Protein AF-A0A966PX50-F1 (afdb_monomer_lite)

Sequence (80 aa):
MNKEKRQKRFQQKNRHIERQLDIAKTNHHGYYNDNNKHKLHKKHAMNCGAPGCIMCANPRRTFGEKTWQEIKFECVSIDD

Structure (mmCIF, N/CA/C/O backbone):
data_AF-A0A966PX50-F1
#
_entry.id   AF-A0A966PX50-F1
#
loop_
_atom_site.group_PDB
_atom_site.id
_atom_site.type_symbol
_atom_site.label_atom_id
_atom_site.label_alt_id
_atom_site.label_comp_id
_atom_site.label_asym_id
_atom_site.label_entity_id
_atom_site.label_seq_id
_atom_site.pdbx_PDB_ins_code
_atom_site.Cartn_x
_atom_site.Cartn_y
_atom_site.Cartn_z
_atom_site.occupancy
_atom_site.B_iso_or_equiv
_atom_site.auth_seq_id
_atom_site.auth_comp_id
_atom_site.auth_asym_id
_atom_site.auth_atom_id
_atom_site.pdbx_PDB_model_num
ATOM 1 N N . MET A 1 1 ? -19.949 11.724 13.127 1.00 68.19 1 MET A N 1
ATOM 2 C CA . MET A 1 1 ? -18.510 11.389 12.982 1.00 68.19 1 MET A CA 1
ATOM 3 C C . MET A 1 1 ? -17.716 12.205 13.987 1.00 68.19 1 MET A C 1
ATOM 5 O O . MET A 1 1 ? -17.608 13.408 13.812 1.00 68.19 1 MET A O 1
ATOM 9 N N . ASN A 1 2 ? -17.197 11.573 15.040 1.00 93.75 2 ASN A N 1
ATOM 10 C CA . ASN A 1 2 ? -16.612 12.293 16.179 1.00 93.75 2 ASN A CA 1
ATOM 11 C C . ASN A 1 2 ? -15.170 12.739 15.876 1.00 93.75 2 ASN A C 1
ATOM 13 O O . ASN A 1 2 ? -14.488 12.118 15.050 1.00 93.75 2 ASN A O 1
ATOM 17 N N . LYS A 1 3 ? -14.698 13.791 16.560 1.00 94.88 3 LYS A N 1
ATOM 18 C CA . LYS A 1 3 ? -13.337 14.345 16.415 1.00 94.88 3 LYS A CA 1
ATOM 19 C C . LYS A 1 3 ? -12.260 13.261 16.542 1.00 94.88 3 LYS A C 1
ATOM 21 O O . LYS A 1 3 ? -11.394 13.159 15.678 1.00 94.88 3 LYS A O 1
ATOM 26 N N . GLU A 1 4 ? -12.389 12.385 17.533 1.00 96.50 4 GLU A N 1
ATOM 27 C CA . GLU A 1 4 ? -11.468 11.267 17.777 1.00 96.50 4 GLU A CA 1
ATOM 28 C C . GLU A 1 4 ? -11.433 10.265 16.619 1.00 96.50 4 GLU A C 1
ATOM 30 O O . GLU A 1 4 ? -10.365 9.922 16.112 1.00 96.50 4 GLU A O 1
ATOM 35 N N . LYS A 1 5 ? -12.605 9.841 16.117 1.00 95.25 5 LYS A N 1
ATOM 36 C CA . LYS A 1 5 ? -12.700 8.938 14.955 1.00 95.25 5 LYS A CA 1
ATOM 37 C C . LYS A 1 5 ? -12.062 9.568 13.714 1.00 95.25 5 LYS A C 1
ATOM 39 O O . LYS A 1 5 ? -11.449 8.875 12.902 1.00 95.25 5 LYS A O 1
ATOM 44 N N . ARG A 1 6 ? -12.186 10.888 13.541 1.00 95.00 6 ARG A N 1
ATOM 45 C CA . ARG A 1 6 ? -11.511 11.628 12.465 1.00 95.00 6 ARG A CA 1
ATOM 46 C C . ARG A 1 6 ? -9.991 11.627 12.657 1.00 95.00 6 ARG A C 1
ATOM 48 O O . ARG A 1 6 ? -9.290 11.274 11.714 1.00 95.00 6 ARG A O 1
ATOM 55 N N . GLN A 1 7 ? -9.499 11.942 13.851 1.00 95.94 7 GLN A N 1
ATOM 56 C CA . GLN A 1 7 ? -8.069 11.951 14.171 1.00 95.94 7 GLN A CA 1
ATOM 57 C C . GLN A 1 7 ? -7.424 10.570 13.983 1.00 95.94 7 GLN A C 1
ATOM 59 O O . GLN A 1 7 ? -6.392 10.462 13.323 1.00 95.94 7 GLN A O 1
ATOM 64 N N . LYS A 1 8 ? -8.080 9.501 14.453 1.00 96.44 8 LYS A N 1
ATOM 65 C CA . LYS A 1 8 ? -7.608 8.117 14.296 1.00 96.44 8 LYS A CA 1
ATOM 66 C C . LYS A 1 8 ? -7.445 7.723 12.826 1.00 96.44 8 LYS A C 1
ATOM 68 O O . LYS A 1 8 ? -6.430 7.140 12.458 1.00 96.44 8 LYS A O 1
ATOM 73 N N . ARG A 1 9 ? -8.400 8.088 11.960 1.00 93.56 9 ARG A N 1
ATOM 74 C CA . ARG A 1 9 ? -8.304 7.820 10.512 1.00 93.56 9 ARG A CA 1
ATOM 75 C C . ARG A 1 9 ? -7.120 8.538 9.864 1.00 93.56 9 ARG A C 1
ATOM 77 O O . ARG A 1 9 ? -6.428 7.935 9.049 1.00 93.56 9 ARG A O 1
ATOM 84 N N . PHE A 1 10 ? -6.862 9.795 10.228 1.00 93.62 10 PHE A N 1
ATOM 85 C CA . PHE A 1 10 ? -5.693 10.522 9.719 1.00 93.62 10 PHE A CA 1
ATOM 86 C C . PHE A 1 10 ? -4.383 9.893 10.184 1.00 93.62 10 PHE A C 1
ATOM 88 O O . PHE A 1 10 ? -3.499 9.664 9.363 1.00 93.62 10 PHE A O 1
ATOM 95 N N . GLN A 1 11 ? -4.287 9.534 11.465 1.00 95.56 11 GLN A N 1
ATOM 96 C CA . GLN A 1 11 ? -3.116 8.848 12.004 1.00 95.56 11 GLN A CA 1
ATOM 97 C C . GLN A 1 11 ? -2.847 7.526 11.269 1.00 95.56 11 GLN A C 1
ATOM 99 O O . GLN A 1 11 ? -1.717 7.257 10.871 1.00 95.56 11 GLN A O 1
ATOM 104 N N . GLN A 1 12 ? -3.884 6.710 11.053 1.00 95.00 12 GLN A N 1
ATOM 105 C CA . GLN A 1 12 ? -3.772 5.447 10.317 1.00 95.00 12 GLN A CA 1
ATOM 106 C C . GLN A 1 12 ? -3.311 5.667 8.874 1.00 95.00 12 GLN A C 1
ATOM 108 O O . GLN A 1 12 ? -2.434 4.950 8.395 1.00 95.00 12 GLN A O 1
ATOM 113 N N . LYS A 1 13 ? -3.864 6.679 8.194 1.00 94.50 13 LYS A N 1
ATOM 114 C CA . LYS A 1 13 ? -3.487 7.032 6.822 1.00 94.50 13 LYS A CA 1
ATOM 115 C C . LYS A 1 13 ? -2.024 7.472 6.729 1.00 94.50 13 LYS A C 1
ATOM 117 O O . LYS A 1 13 ? -1.317 6.999 5.846 1.00 94.50 13 LYS A O 1
ATOM 122 N N . ASN A 1 14 ? -1.565 8.327 7.643 1.00 94.88 14 ASN A N 1
ATOM 123 C CA . ASN A 1 14 ? -0.179 8.803 7.661 1.00 94.88 14 ASN A CA 1
ATOM 124 C C . ASN A 1 14 ? 0.796 7.652 7.922 1.00 94.88 14 ASN A C 1
ATOM 126 O O . ASN A 1 14 ? 1.715 7.445 7.135 1.00 94.88 14 ASN A O 1
ATOM 130 N N . ARG A 1 15 ? 0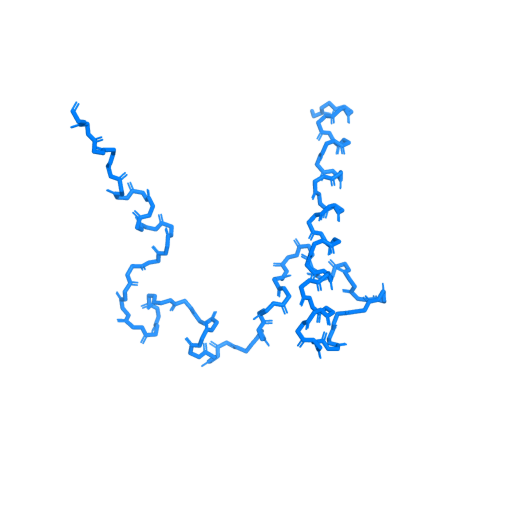.511 6.819 8.932 1.00 95.50 15 ARG A N 1
ATOM 131 C CA . ARG A 1 15 ? 1.312 5.625 9.236 1.00 95.50 15 ARG A CA 1
ATOM 132 C C . ARG A 1 15 ? 1.386 4.661 8.049 1.00 95.50 15 ARG A C 1
ATOM 134 O O . ARG A 1 15 ? 2.422 4.051 7.808 1.00 95.50 15 ARG A O 1
ATOM 141 N N . HIS A 1 16 ? 0.286 4.491 7.315 1.00 95.06 16 HIS A N 1
ATOM 142 C CA . HIS A 1 16 ? 0.273 3.663 6.111 1.00 95.06 16 HIS A CA 1
ATOM 143 C C . HIS A 1 16 ? 1.204 4.226 5.028 1.00 95.06 16 HIS A C 1
ATOM 145 O O . HIS A 1 16 ? 2.009 3.477 4.487 1.00 95.06 16 HIS A O 1
ATOM 151 N N . ILE A 1 17 ? 1.143 5.535 4.755 1.00 94.56 17 ILE A N 1
ATOM 152 C CA . ILE A 1 17 ? 2.017 6.197 3.772 1.00 94.56 17 ILE A CA 1
ATOM 153 C C . ILE A 1 17 ? 3.493 6.050 4.158 1.00 94.56 17 ILE A C 1
ATOM 155 O O . ILE A 1 17 ? 4.306 5.714 3.304 1.00 94.56 17 ILE A O 1
ATOM 159 N N . GLU A 1 18 ? 3.836 6.258 5.430 1.00 93.62 18 GLU A N 1
ATOM 160 C CA . GLU A 1 18 ? 5.212 6.132 5.934 1.00 93.62 18 GLU A CA 1
ATOM 161 C C . GLU A 1 18 ? 5.770 4.720 5.738 1.00 93.62 18 GLU A C 1
ATOM 163 O O . GLU A 1 18 ? 6.867 4.561 5.211 1.00 93.62 18 GLU A O 1
ATOM 168 N N . ARG A 1 19 ? 4.987 3.686 6.066 1.00 94.38 19 ARG A N 1
ATOM 169 C CA . ARG A 1 19 ? 5.382 2.285 5.838 1.00 94.38 19 ARG A CA 1
ATOM 170 C C . ARG A 1 19 ? 5.579 1.966 4.359 1.00 94.38 19 ARG A C 1
ATOM 172 O O . ARG A 1 19 ? 6.484 1.230 3.997 1.00 94.38 19 ARG A O 1
ATOM 179 N N . GLN A 1 20 ? 4.721 2.502 3.498 1.00 94.25 20 GLN A N 1
ATOM 180 C CA . GLN A 1 20 ? 4.841 2.294 2.058 1.00 94.25 20 GLN A CA 1
ATOM 181 C C . GLN A 1 20 ? 6.061 3.022 1.475 1.00 94.25 20 GLN A C 1
ATOM 183 O O . GLN A 1 20 ? 6.717 2.493 0.582 1.00 94.25 20 GLN A O 1
ATOM 188 N N . LEU A 1 21 ? 6.399 4.206 1.996 1.00 93.31 21 LEU A N 1
ATOM 189 C CA . LEU A 1 21 ? 7.639 4.896 1.640 1.00 93.31 21 LEU A CA 1
ATOM 190 C C . LEU A 1 21 ? 8.869 4.094 2.049 1.00 93.31 21 LEU A C 1
ATOM 192 O O . LEU A 1 21 ? 9.826 4.052 1.286 1.00 93.31 21 LEU A O 1
ATOM 196 N N . ASP A 1 22 ? 8.841 3.473 3.225 1.00 92.94 22 ASP A N 1
ATOM 197 C CA . ASP A 1 22 ? 9.927 2.616 3.695 1.00 92.94 22 ASP A CA 1
ATOM 198 C C . ASP A 1 22 ? 10.151 1.436 2.739 1.00 92.94 22 ASP A C 1
ATOM 200 O O . ASP A 1 22 ? 11.234 1.300 2.182 1.00 92.94 22 ASP A O 1
ATOM 204 N N . ILE A 1 23 ? 9.086 0.701 2.392 1.00 92.56 23 ILE A N 1
ATOM 205 C CA . ILE A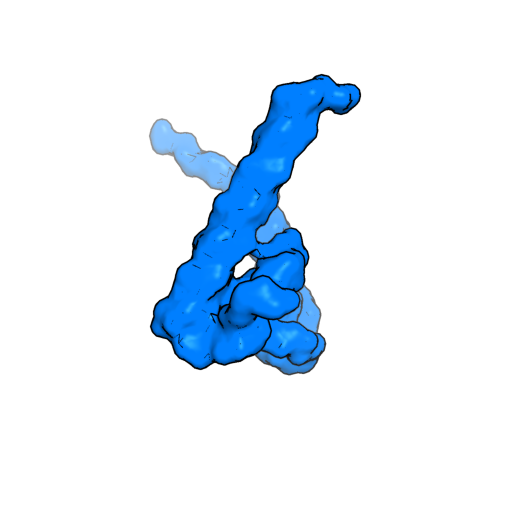 1 23 ? 9.134 -0.380 1.388 1.00 92.56 23 ILE A CA 1
ATOM 206 C C . ILE A 1 23 ? 9.703 0.116 0.049 1.00 92.56 23 ILE A C 1
ATOM 208 O O . ILE A 1 23 ? 10.535 -0.554 -0.564 1.00 92.56 23 ILE A O 1
ATOM 212 N N . ALA A 1 24 ? 9.261 1.288 -0.420 1.00 91.50 24 ALA A N 1
ATOM 213 C CA . ALA A 1 24 ? 9.755 1.860 -1.668 1.00 91.50 24 ALA A CA 1
ATOM 214 C C . ALA A 1 24 ? 11.256 2.185 -1.596 1.00 91.50 24 ALA A C 1
ATOM 216 O O . ALA A 1 24 ? 11.980 1.915 -2.552 1.00 91.50 24 ALA A O 1
ATOM 217 N N . LYS A 1 25 ? 11.727 2.733 -0.468 1.00 90.19 25 LYS A N 1
ATOM 218 C CA . LYS A 1 25 ? 13.145 3.036 -0.236 1.00 90.19 25 LYS A CA 1
ATOM 219 C C . LYS A 1 25 ? 13.985 1.764 -0.177 1.00 90.19 25 LYS A C 1
ATOM 221 O O . LYS A 1 25 ? 15.005 1.704 -0.857 1.00 90.19 25 LYS A O 1
ATOM 226 N N . THR A 1 26 ? 13.541 0.754 0.573 1.00 93.31 26 THR A N 1
ATOM 227 C CA . THR A 1 26 ? 14.228 -0.540 0.706 1.00 93.31 26 THR A CA 1
ATOM 228 C C . THR A 1 26 ? 14.402 -1.235 -0.640 1.00 93.31 26 THR A C 1
ATOM 230 O O . THR A 1 26 ? 15.463 -1.778 -0.915 1.00 93.31 26 THR A O 1
ATOM 233 N N . ASN A 1 27 ? 13.391 -1.169 -1.509 1.00 89.56 27 ASN A N 1
ATOM 234 C CA . ASN A 1 27 ? 13.421 -1.809 -2.826 1.00 89.56 27 ASN A CA 1
ATOM 235 C C . ASN A 1 27 ? 13.928 -0.880 -3.948 1.00 89.56 27 ASN A C 1
ATOM 237 O O . ASN A 1 27 ? 13.709 -1.169 -5.122 1.00 89.56 27 ASN A O 1
ATOM 241 N N . HIS A 1 28 ? 14.558 0.253 -3.606 1.00 85.62 28 HIS A N 1
ATOM 242 C CA . HIS A 1 28 ? 15.100 1.246 -4.549 1.00 85.62 28 HIS A CA 1
ATOM 243 C C . HIS A 1 28 ? 14.097 1.745 -5.608 1.00 85.62 28 HIS A C 1
ATOM 245 O O . HIS A 1 28 ? 14.451 2.115 -6.729 1.00 85.62 28 HIS A O 1
ATOM 251 N N . HIS A 1 29 ? 12.817 1.800 -5.245 1.00 80.38 29 HIS A N 1
ATOM 252 C CA . HIS A 1 29 ? 11.733 2.199 -6.127 1.00 80.38 29 HIS A CA 1
ATOM 253 C C . HIS A 1 29 ? 11.568 3.729 -6.122 1.00 80.38 29 HIS A C 1
ATOM 255 O O . HIS A 1 29 ? 10.748 4.295 -5.393 1.00 80.38 29 HIS A O 1
ATOM 261 N N . GLY A 1 30 ? 12.337 4.414 -6.976 1.00 75.38 30 GLY A N 1
ATOM 262 C CA . GLY A 1 30 ? 12.415 5.884 -7.049 1.00 75.38 30 GLY A CA 1
ATOM 263 C C . GLY A 1 30 ? 11.115 6.617 -7.416 1.00 75.38 30 GLY A C 1
ATOM 264 O O . GLY A 1 30 ? 11.053 7.843 -7.349 1.00 75.38 30 GLY A O 1
ATOM 265 N N . TYR A 1 31 ? 10.050 5.890 -7.770 1.00 79.31 31 TYR A N 1
ATOM 266 C CA . TYR A 1 31 ? 8.742 6.481 -8.052 1.00 79.31 31 TYR A CA 1
ATOM 267 C C . TYR A 1 31 ? 8.119 7.159 -6.830 1.00 79.31 31 TYR A C 1
ATOM 269 O O . TYR A 1 31 ? 7.292 8.041 -7.023 1.00 79.31 31 TYR A O 1
ATOM 277 N N . TYR A 1 32 ? 8.463 6.769 -5.597 1.00 82.25 32 TYR A N 1
ATOM 278 C CA . TYR A 1 32 ? 7.858 7.339 -4.391 1.00 82.25 32 TYR A CA 1
ATOM 279 C C . TYR A 1 32 ? 8.875 8.155 -3.589 1.00 82.25 32 TYR A C 1
ATOM 281 O O . TYR A 1 32 ? 9.781 7.611 -2.967 1.00 82.25 32 TYR A O 1
ATOM 289 N N . ASN A 1 33 ? 8.699 9.474 -3.594 1.00 82.25 33 ASN A N 1
ATOM 290 C CA . ASN A 1 33 ? 9.506 10.454 -2.874 1.00 82.25 33 A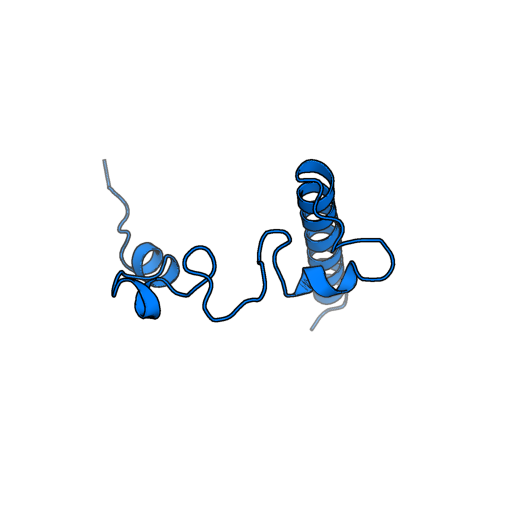SN A CA 1
ATOM 291 C C . ASN A 1 33 ? 8.610 11.413 -2.072 1.00 82.25 33 ASN A C 1
ATOM 293 O O . ASN A 1 33 ? 7.381 11.297 -2.076 1.00 82.25 33 ASN A O 1
ATOM 297 N N . ASP A 1 34 ? 9.206 12.390 -1.387 1.00 81.88 34 ASP A N 1
ATOM 298 C CA . ASP A 1 34 ? 8.440 13.333 -0.566 1.00 81.88 34 ASP A CA 1
ATOM 299 C C . ASP A 1 34 ? 7.417 14.159 -1.357 1.00 81.88 34 ASP A C 1
ATOM 301 O O . ASP A 1 34 ? 6.342 14.458 -0.831 1.00 81.88 34 ASP A O 1
ATOM 305 N N . ASN A 1 35 ? 7.680 14.434 -2.637 1.00 86.00 35 ASN A N 1
ATOM 306 C CA . ASN A 1 35 ? 6.779 15.205 -3.496 1.00 86.00 35 ASN A CA 1
ATOM 307 C C . ASN A 1 35 ? 5.517 14.419 -3.883 1.00 86.00 35 ASN A C 1
ATOM 309 O O . ASN A 1 35 ? 4.460 15.004 -4.126 1.00 86.00 35 ASN A O 1
ATOM 313 N N . ASN A 1 36 ? 5.584 13.087 -3.934 1.00 86.81 36 ASN A N 1
ATOM 314 C CA . ASN A 1 36 ? 4.477 12.260 -4.417 1.00 86.81 36 ASN A CA 1
ATOM 315 C C . ASN A 1 36 ? 4.028 11.145 -3.456 1.00 86.81 36 ASN A C 1
ATOM 317 O O . ASN A 1 36 ? 3.138 10.363 -3.806 1.00 86.81 36 ASN A O 1
ATOM 321 N N . LYS A 1 37 ? 4.530 11.131 -2.214 1.00 88.94 37 LYS A N 1
ATOM 322 C CA . LYS A 1 37 ? 4.138 10.176 -1.162 1.00 88.94 37 LYS A CA 1
ATOM 323 C C . LYS A 1 37 ? 2.640 10.097 -0.908 1.00 88.94 37 LYS A C 1
ATOM 325 O O . LYS A 1 37 ? 2.121 9.045 -0.554 1.00 88.94 37 LYS A O 1
ATOM 330 N N . HIS A 1 38 ? 1.906 11.184 -1.141 1.00 88.00 38 HIS A N 1
ATOM 331 C CA . HIS A 1 38 ? 0.453 11.202 -0.999 1.00 88.00 38 HIS A CA 1
ATOM 332 C C . HIS A 1 38 ? -0.238 10.168 -1.904 1.00 88.00 38 HIS A C 1
ATOM 334 O O . HIS A 1 38 ? -1.324 9.708 -1.564 1.00 88.00 38 HIS A O 1
ATOM 340 N N . LYS A 1 39 ? 0.373 9.738 -3.017 1.00 89.06 39 LYS A N 1
ATOM 341 C CA . LYS A 1 39 ? -0.161 8.676 -3.890 1.00 89.06 39 LYS A CA 1
ATOM 342 C C . LYS A 1 39 ? -0.213 7.311 -3.192 1.00 89.06 39 LYS A C 1
ATOM 344 O O . LYS A 1 39 ? -1.106 6.514 -3.487 1.00 89.06 39 LYS A O 1
ATOM 349 N N . LEU A 1 40 ? 0.665 7.081 -2.213 1.00 91.38 40 LEU A N 1
ATOM 350 C CA . LEU A 1 40 ? 0.729 5.838 -1.439 1.00 91.38 40 LEU A CA 1
ATOM 351 C C . LEU A 1 40 ? -0.485 5.612 -0.537 1.00 91.38 40 LEU A C 1
ATOM 353 O O . LEU A 1 40 ? -0.685 4.524 -0.019 1.00 91.38 40 LEU A O 1
ATOM 357 N N . HIS A 1 41 ? -1.357 6.611 -0.384 1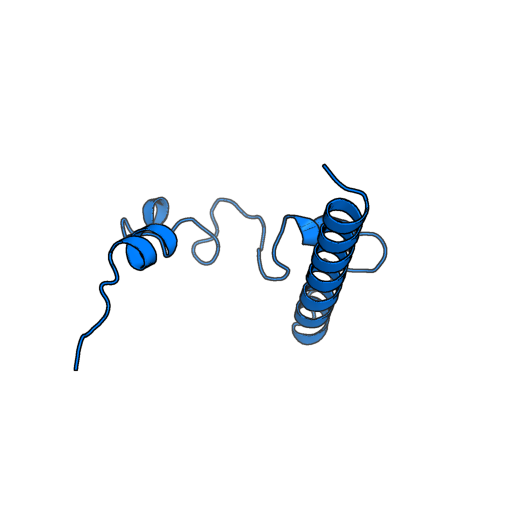.00 90.69 41 HIS A N 1
ATOM 358 C CA . HIS A 1 41 ? -2.616 6.410 0.328 1.00 90.69 41 HIS A CA 1
ATOM 359 C C . HIS A 1 41 ? -3.639 5.558 -0.442 1.00 90.69 41 HIS A C 1
ATOM 361 O O . HIS A 1 41 ? -4.660 5.176 0.133 1.00 90.69 41 HIS A O 1
ATOM 367 N N . LYS A 1 42 ? -3.423 5.344 -1.747 1.00 87.50 42 LYS A N 1
ATOM 368 C CA . LYS A 1 42 ? -4.295 4.541 -2.625 1.00 87.50 42 LYS A CA 1
ATOM 369 C C . LYS A 1 42 ? -3.546 3.444 -3.358 1.00 87.50 42 LYS A C 1
ATOM 371 O O . LYS A 1 42 ? -4.149 2.426 -3.674 1.00 87.50 42 LYS A O 1
ATOM 376 N N . LYS A 1 43 ? -2.272 3.668 -3.677 1.00 87.25 43 LYS A N 1
ATOM 377 C CA . LYS A 1 43 ? -1.441 2.714 -4.409 1.00 87.25 43 LYS A CA 1
ATOM 378 C C . LYS A 1 43 ? -0.409 2.112 -3.467 1.00 87.25 43 LYS A C 1
ATOM 380 O O . LYS A 1 43 ? 0.222 2.841 -2.716 1.00 87.25 43 LYS A O 1
ATOM 385 N N . HIS A 1 44 ? -0.230 0.800 -3.539 1.00 89.62 44 HIS A N 1
ATOM 386 C CA . HIS A 1 44 ? 0.869 0.133 -2.852 1.00 89.62 44 HIS A CA 1
ATOM 387 C C . HIS A 1 44 ? 2.203 0.493 -3.522 1.00 89.62 44 HIS A C 1
ATOM 389 O O . HIS A 1 44 ? 2.245 0.645 -4.742 1.00 89.62 44 HIS A O 1
ATOM 395 N N . ALA A 1 45 ? 3.281 0.577 -2.747 1.00 91.12 45 ALA A N 1
ATOM 396 C CA . ALA A 1 45 ? 4.624 0.904 -3.219 1.00 91.12 45 ALA A CA 1
ATOM 397 C C . ALA A 1 45 ? 5.137 -0.063 -4.298 1.00 91.12 45 ALA A C 1
ATOM 399 O O . ALA A 1 45 ? 5.846 0.339 -5.209 1.00 91.12 45 ALA A O 1
ATOM 400 N N . MET A 1 46 ? 4.724 -1.328 -4.218 1.00 88.50 46 MET A N 1
ATOM 401 C CA . MET A 1 46 ? 5.103 -2.383 -5.170 1.00 88.50 46 MET A CA 1
ATOM 402 C C . MET A 1 46 ? 4.122 -2.549 -6.339 1.00 88.50 46 MET A C 1
ATOM 404 O O . MET A 1 46 ? 4.216 -3.514 -7.090 1.00 88.50 46 MET A O 1
ATOM 408 N N . ASN A 1 47 ? 3.139 -1.657 -6.488 1.00 87.19 47 ASN A N 1
ATOM 409 C CA . ASN A 1 47 ? 2.199 -1.733 -7.601 1.00 87.19 47 ASN A CA 1
ATOM 410 C C . ASN A 1 47 ? 2.753 -0.965 -8.810 1.00 87.19 47 ASN A C 1
ATOM 412 O O . ASN A 1 47 ? 2.820 0.263 -8.787 1.00 87.19 47 ASN A O 1
ATOM 416 N N . CYS A 1 48 ? 3.080 -1.684 -9.887 1.00 80.75 48 CYS A N 1
ATOM 417 C CA . CYS A 1 48 ? 3.608 -1.094 -11.123 1.00 80.75 48 CYS A CA 1
ATOM 418 C C . CYS A 1 48 ? 2.608 -0.187 -11.871 1.00 80.75 48 CYS A C 1
ATOM 420 O O . CYS A 1 48 ? 3.000 0.581 -12.743 1.00 80.75 48 CYS A O 1
ATOM 422 N N . GLY A 1 49 ? 1.307 -0.266 -11.566 1.00 77.19 49 GLY A N 1
ATOM 423 C CA . GLY A 1 49 ? 0.264 0.541 -12.205 1.00 77.19 49 GLY A CA 1
ATOM 424 C C . GLY A 1 49 ? -0.029 0.193 -13.669 1.00 77.19 49 GLY A C 1
ATOM 425 O O . GLY A 1 49 ? -0.882 0.843 -14.270 1.00 77.19 49 GLY A O 1
ATOM 426 N N . ALA A 1 50 ? 0.637 -0.818 -14.233 1.00 81.75 50 ALA A N 1
ATOM 427 C CA . ALA A 1 50 ? 0.408 -1.285 -15.593 1.00 81.75 50 ALA A CA 1
ATOM 428 C C . ALA A 1 50 ? -0.757 -2.296 -15.622 1.00 81.75 50 ALA A C 1
ATOM 430 O O . ALA A 1 50 ? -0.666 -3.349 -14.984 1.00 81.75 50 ALA A O 1
ATOM 431 N N . PRO A 1 51 ? -1.846 -2.033 -16.369 1.00 74.19 51 PRO A N 1
ATOM 432 C CA . PRO A 1 51 ? -3.046 -2.878 -16.353 1.00 74.19 51 PRO A CA 1
ATOM 433 C C . PRO A 1 51 ? -2.806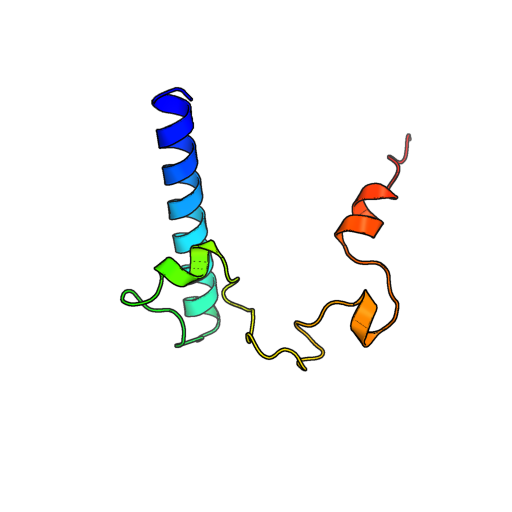 -4.294 -16.903 1.00 74.19 51 PRO A C 1
ATOM 435 O O . PRO A 1 51 ? -3.495 -5.235 -16.505 1.00 74.19 51 PRO A O 1
ATOM 438 N N . GLY A 1 52 ? -1.817 -4.453 -17.789 1.00 76.19 52 GLY A N 1
ATOM 439 C CA . GLY A 1 52 ? -1.410 -5.737 -18.367 1.00 76.19 52 GLY A CA 1
ATOM 440 C C . GLY A 1 52 ? -0.372 -6.516 -17.552 1.00 76.19 52 GLY A C 1
ATOM 441 O O . GLY A 1 52 ? -0.004 -7.610 -17.960 1.00 76.19 52 GLY A O 1
ATOM 442 N N . CYS A 1 53 ? 0.115 -5.987 -16.424 1.00 84.38 53 CYS A N 1
ATOM 443 C CA . CYS A 1 53 ? 1.162 -6.651 -15.651 1.00 84.38 53 CYS A CA 1
ATOM 444 C C . CYS A 1 53 ? 0.645 -7.935 -15.006 1.00 84.38 53 CYS A C 1
ATOM 446 O O . CYS A 1 53 ? -0.219 -7.880 -14.137 1.00 84.38 53 CYS A O 1
ATOM 448 N N . ILE A 1 54 ? 1.226 -9.076 -15.371 1.00 83.19 54 ILE A N 1
ATOM 449 C CA . ILE A 1 54 ? 0.817 -10.383 -14.852 1.00 83.19 54 ILE A CA 1
ATOM 450 C C . ILE A 1 54 ? 0.999 -10.514 -13.330 1.00 83.19 54 ILE A C 1
ATOM 452 O O . ILE A 1 54 ? 0.219 -11.192 -12.675 1.00 83.19 54 ILE A O 1
ATOM 456 N N . MET A 1 55 ? 1.969 -9.791 -12.758 1.00 81.88 55 MET A N 1
ATOM 457 C CA . MET A 1 55 ? 2.279 -9.814 -11.323 1.00 81.88 55 MET A CA 1
ATOM 458 C C . MET A 1 55 ? 1.361 -8.915 -10.483 1.00 81.88 55 MET A C 1
ATOM 460 O O . MET A 1 55 ? 1.177 -9.153 -9.296 1.00 81.88 55 MET A O 1
ATOM 464 N N . CYS A 1 56 ? 0.828 -7.839 -11.068 1.00 82.31 56 CYS A N 1
ATOM 465 C CA . CYS A 1 56 ? -0.016 -6.860 -10.365 1.00 82.31 56 CYS A CA 1
ATOM 466 C C . CYS A 1 56 ? -1.494 -6.938 -10.774 1.00 82.31 56 CYS A C 1
ATOM 468 O O . CYS A 1 56 ? -2.329 -6.240 -10.194 1.00 82.31 56 CYS A O 1
ATOM 470 N N . ALA A 1 57 ? -1.817 -7.722 -11.801 1.00 82.62 57 ALA A N 1
ATOM 471 C CA . ALA A 1 57 ? -3.171 -7.889 -12.294 1.00 82.62 57 ALA A CA 1
ATOM 472 C C . ALA A 1 57 ? -4.033 -8.718 -11.335 1.00 82.62 57 ALA A C 1
ATOM 474 O O . ALA A 1 57 ? -3.549 -9.453 -10.478 1.00 82.62 57 ALA A O 1
ATOM 475 N N . ASN A 1 58 ? -5.349 -8.589 -11.504 1.00 84.69 58 ASN A N 1
ATOM 476 C CA . ASN A 1 58 ? -6.314 -9.392 -10.770 1.00 84.69 58 ASN A CA 1
ATOM 477 C C . ASN A 1 58 ? -6.204 -10.872 -11.205 1.00 84.69 58 ASN A C 1
ATOM 479 O O . ASN A 1 58 ? -6.423 -11.132 -12.394 1.00 84.69 58 ASN A O 1
ATOM 483 N N . PRO A 1 59 ? -5.960 -11.822 -10.278 1.00 86.56 59 PRO A N 1
ATOM 484 C CA . PRO A 1 59 ? -5.832 -13.246 -10.597 1.00 86.56 59 PRO A CA 1
ATOM 485 C C . PRO A 1 59 ? -7.070 -13.821 -11.294 1.00 86.56 59 PRO A C 1
ATOM 487 O O . PRO A 1 59 ? -6.930 -14.651 -12.191 1.00 86.56 59 PRO A O 1
ATOM 490 N N . ARG A 1 60 ? -8.273 -13.297 -11.012 1.00 87.00 60 ARG A N 1
ATOM 491 C CA . ARG A 1 60 ? -9.495 -13.691 -11.734 1.00 87.00 60 ARG A CA 1
ATOM 492 C C . ARG A 1 60 ? -9.431 -13.396 -13.224 1.00 87.00 60 ARG A C 1
ATOM 494 O O . ARG A 1 60 ? -9.942 -14.172 -14.021 1.00 87.00 60 ARG A O 1
ATOM 501 N N . ARG A 1 61 ? -8.817 -12.271 -13.599 1.00 84.12 61 ARG A N 1
ATOM 502 C CA . ARG A 1 61 ? -8.694 -11.845 -14.997 1.00 84.12 61 ARG A CA 1
ATOM 503 C C . ARG A 1 61 ? -7.573 -12.594 -15.714 1.00 84.12 61 ARG A C 1
ATOM 505 O O . ARG A 1 61 ? -7.711 -12.865 -16.899 1.00 84.12 61 ARG A O 1
ATOM 512 N N . THR A 1 62 ? -6.450 -12.843 -15.039 1.00 84.25 62 THR A N 1
ATOM 513 C CA . THR A 1 62 ? -5.249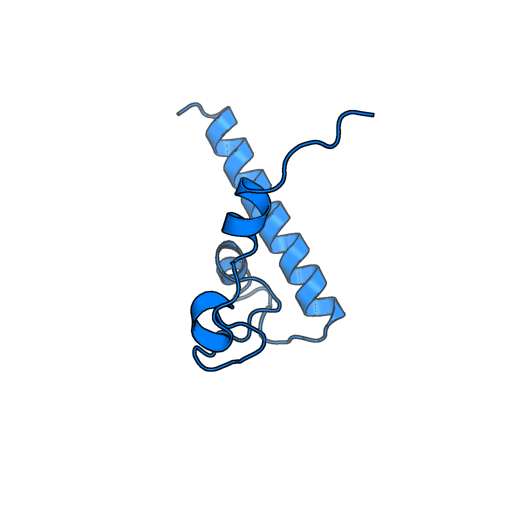 -13.405 -15.679 1.00 84.25 62 THR A CA 1
ATOM 514 C C . THR A 1 62 ? -5.186 -14.924 -15.649 1.00 84.25 62 THR A C 1
ATOM 516 O O . THR A 1 62 ? -4.724 -15.505 -16.622 1.00 84.25 62 THR A O 1
ATOM 519 N N . PHE A 1 63 ? -5.651 -15.558 -14.573 1.00 87.12 63 PHE A N 1
ATOM 520 C CA . PHE A 1 63 ? -5.501 -17.000 -14.344 1.00 87.12 63 PHE A CA 1
ATOM 521 C C . PHE A 1 63 ? -6.831 -17.715 -14.064 1.00 87.12 63 PHE A C 1
ATOM 523 O O . PHE A 1 63 ? -6.865 -18.935 -13.968 1.00 87.12 63 PHE A O 1
ATOM 530 N N . GLY A 1 64 ? -7.936 -16.975 -13.909 1.00 88.38 64 GLY A N 1
ATOM 531 C CA . GLY A 1 64 ? -9.238 -17.536 -13.521 1.00 88.38 64 GLY A CA 1
ATOM 532 C C . GLY A 1 64 ? -9.328 -17.949 -12.045 1.00 88.38 64 GLY A C 1
ATOM 533 O O . GLY A 1 64 ? -10.397 -18.349 -11.579 1.00 88.38 64 GLY A O 1
ATOM 534 N N . GLU A 1 65 ? -8.238 -17.796 -11.296 1.00 90.31 65 GLU A N 1
ATOM 535 C CA . GLU A 1 65 ? -8.120 -18.157 -9.885 1.00 90.31 65 GLU A CA 1
ATOM 536 C C . GLU A 1 65 ? -8.893 -17.202 -8.974 1.00 90.31 65 GLU A C 1
ATOM 538 O O . GLU A 1 65 ? -9.084 -16.022 -9.285 1.00 90.31 65 GLU A O 1
ATOM 543 N N . LYS A 1 66 ? -9.323 -17.712 -7.815 1.00 89.69 66 LYS A N 1
ATOM 544 C CA . LYS A 1 66 ? -10.003 -16.905 -6.799 1.00 89.69 66 LYS A CA 1
ATOM 545 C C . LYS A 1 66 ? -9.074 -15.807 -6.281 1.00 89.69 66 LYS A C 1
ATOM 547 O O . LYS A 1 66 ? -7.886 -16.010 -6.050 1.00 89.69 66 LYS A O 1
ATOM 552 N N . THR A 1 67 ? -9.634 -14.626 -6.067 1.00 89.44 67 THR A N 1
ATOM 553 C CA . THR A 1 67 ? -8.942 -13.524 -5.403 1.00 89.44 67 THR A CA 1
ATOM 554 C C . THR A 1 67 ? -8.701 -13.844 -3.930 1.00 89.44 67 THR A C 1
ATOM 556 O O . THR A 1 67 ? -9.477 -14.552 -3.294 1.00 89.44 67 THR A O 1
ATOM 559 N N . TRP A 1 68 ? -7.681 -13.224 -3.335 1.00 86.62 68 TRP A N 1
ATOM 560 C CA . TRP A 1 68 ? -7.426 -13.318 -1.892 1.00 86.62 68 TRP A CA 1
ATOM 561 C C . TRP A 1 68 ? -8.631 -12.946 -1.016 1.00 86.62 68 TRP A C 1
ATOM 563 O O . TRP A 1 68 ? -8.754 -13.439 0.101 1.00 86.62 68 TRP A O 1
ATOM 573 N N . GLN A 1 69 ? -9.518 -12.073 -1.502 1.00 87.88 69 GLN A N 1
ATOM 574 C CA . GLN A 1 69 ? -10.738 -11.695 -0.787 1.00 87.88 69 GLN A CA 1
ATOM 575 C C . GLN A 1 69 ? -11.768 -12.828 -0.787 1.00 87.88 69 GLN A C 1
ATOM 577 O O . GLN A 1 69 ? -12.349 -13.101 0.259 1.00 87.88 69 GLN A O 1
ATOM 582 N N . GLU A 1 70 ? -11.953 -13.496 -1.930 1.00 90.06 70 GLU A N 1
ATOM 583 C CA . GLU A 1 70 ? -12.807 -14.685 -2.052 1.00 90.06 70 GLU A CA 1
ATOM 584 C C . GLU A 1 70 ? -12.252 -15.836 -1.203 1.00 90.06 70 GLU A C 1
ATOM 586 O O . GLU A 1 70 ? -12.986 -16.406 -0.404 1.00 90.06 70 GLU A O 1
ATOM 591 N N . ILE A 1 71 ? -10.944 -16.108 -1.290 1.00 90.88 71 ILE A N 1
ATOM 592 C CA . ILE A 1 71 ? -10.280 -17.152 -0.489 1.00 90.88 71 ILE A CA 1
ATOM 593 C C . ILE A 1 71 ? -10.505 -16.899 1.004 1.00 90.88 71 ILE A C 1
ATOM 595 O O . ILE A 1 71 ? -10.927 -17.790 1.731 1.00 90.88 71 ILE A O 1
ATOM 599 N N . LYS A 1 72 ? -10.283 -15.661 1.463 1.00 88.50 72 LYS A N 1
ATOM 600 C CA . LYS A 1 72 ? -10.478 -15.294 2.869 1.00 88.50 72 LYS A CA 1
ATOM 601 C C . LYS A 1 72 ? -11.923 -15.483 3.341 1.00 88.50 72 LYS A C 1
ATOM 603 O O . LYS A 1 72 ? -12.125 -15.762 4.517 1.00 88.50 72 LYS A O 1
ATOM 608 N N . PHE A 1 73 ? -12.907 -15.276 2.468 1.00 90.19 73 PHE A N 1
ATOM 609 C CA . PHE A 1 73 ? -14.316 -15.484 2.802 1.00 90.19 73 PHE A CA 1
ATOM 610 C C . PHE A 1 73 ? -14.660 -16.973 2.947 1.00 90.19 73 PHE A C 1
ATOM 612 O O . PHE A 1 73 ? -15.491 -17.326 3.774 1.00 90.19 73 PHE A O 1
ATOM 619 N N . GLU A 1 74 ? -14.010 -17.834 2.163 1.00 90.00 74 GLU A N 1
ATOM 620 C CA . GLU A 1 74 ? -14.223 -19.285 2.183 1.00 90.00 74 GLU A CA 1
ATOM 621 C C . GLU A 1 74 ? -13.425 -20.011 3.274 1.00 90.00 74 GLU A C 1
ATOM 623 O O . GLU A 1 74 ? -13.791 -21.121 3.650 1.00 90.00 74 GLU A O 1
ATOM 628 N N . CYS A 1 75 ? -12.342 -19.413 3.783 1.00 81.88 75 CYS A N 1
ATOM 629 C CA . CYS A 1 75 ? -11.574 -19.963 4.899 1.00 81.88 75 CYS A CA 1
ATOM 630 C C . CYS A 1 75 ? -12.465 -20.155 6.139 1.00 81.88 75 CYS A C 1
ATOM 632 O O . CYS A 1 75 ? -12.874 -19.183 6.775 1.00 81.88 75 CYS A O 1
ATOM 634 N N . VAL A 1 76 ? -12.710 -21.414 6.506 1.00 83.94 76 VAL A N 1
ATOM 635 C CA . VAL A 1 76 ? -13.369 -21.808 7.761 1.00 83.94 76 VAL A CA 1
ATOM 636 C C . VAL A 1 76 ? -12.299 -22.002 8.841 1.00 83.94 76 VAL A C 1
ATOM 638 O O . VAL A 1 76 ? -11.174 -22.397 8.526 1.00 83.94 76 VAL A O 1
ATOM 641 N N . SER A 1 77 ? -12.612 -21.688 10.103 1.00 79.06 77 SER A N 1
ATOM 642 C CA . SER A 1 77 ? -11.739 -22.054 11.223 1.00 79.06 77 SER A CA 1
ATOM 643 C C . SER A 1 77 ? -11.607 -23.572 11.290 1.00 79.06 77 SER A C 1
ATOM 645 O O . SER A 1 77 ? -12.587 -24.294 11.125 1.00 79.06 77 SER A O 1
ATOM 647 N N . ILE A 1 78 ? -10.385 -24.053 11.496 1.00 80.25 78 ILE A N 1
ATOM 648 C CA . ILE A 1 78 ? -10.157 -25.449 11.853 1.00 80.25 78 ILE A CA 1
ATOM 649 C C . ILE A 1 78 ? -10.387 -25.503 13.363 1.00 80.25 78 ILE A C 1
ATOM 651 O O . ILE A 1 78 ? -9.649 -24.856 14.105 1.00 80.25 78 ILE A O 1
ATOM 655 N N . ASP A 1 79 ? -11.454 -26.172 13.788 1.00 76.75 79 ASP A N 1
ATOM 656 C CA . ASP A 1 79 ? -11.696 -26.450 15.200 1.00 76.75 79 ASP A CA 1
ATOM 657 C C . ASP A 1 79 ? -10.903 -27.725 15.546 1.00 76.75 79 ASP A C 1
ATOM 659 O O . ASP A 1 79 ? -11.176 -28.783 14.973 1.00 76.75 79 ASP A O 1
ATOM 663 N N . ASP A 1 80 ? -9.882 -27.589 16.400 1.00 67.50 80 ASP A N 1
ATOM 664 C CA . ASP A 1 80 ? -9.067 -28.696 16.937 1.00 67.50 80 ASP A CA 1
ATOM 665 C C . ASP A 1 80 ? -9.787 -29.439 18.079 1.00 67.50 80 ASP A C 1
ATOM 667 O O . ASP A 1 80 ? -10.382 -28.761 18.954 1.00 67.50 80 ASP A O 1
#

Foldseek 3Di:
DDPVVVVVVVVVLVVQLVVQVVVCVVVVPVPDDPVHSNVSSPDRNPAPPDQPDPVNHACCVNPVDDGPVRVVVPDDDDDD

Radius of gyration: 16.99 Å; chains: 1; bounding box: 34×44×36 Å

Secondary structure (DSSP, 8-state):
--HHHHHHHHHHHHHHHHHHHHHHHHTT-TT--TTTGGGGGTS-TT----TT-TTTS-HHHHT-PPPHHHHHHH------

pLDDT: mean 87.53, std 6.46, range [67.5, 96.5]